Protein AF-A0A6A5SY72-F1 (afdb_monomer_lite)

Organism: NCBI:txid706981

Structure (mmCIF, N/CA/C/O backbone):
data_AF-A0A6A5SY72-F1
#
_entry.id   AF-A0A6A5SY72-F1
#
loop_
_atom_site.group_PDB
_atom_site.id
_atom_site.type_symbol
_atom_site.label_atom_id
_atom_site.label_alt_id
_atom_site.label_comp_id
_atom_site.label_asym_id
_atom_site.label_entity_id
_atom_site.label_seq_id
_atom_site.pdbx_PDB_ins_code
_atom_site.Cartn_x
_atom_site.Cartn_y
_atom_site.Cartn_z
_atom_site.occupancy
_atom_site.B_iso_or_equiv
_atom_site.auth_seq_id
_atom_site.auth_comp_id
_atom_site.auth_asym_id
_atom_site.auth_atom_id
_atom_site.pdbx_PDB_model_num
ATOM 1 N N . MET A 1 1 ? 0.300 4.080 -39.541 1.00 48.34 1 MET A N 1
ATOM 2 C CA . MET A 1 1 ? 0.220 3.244 -38.324 1.00 48.34 1 MET A CA 1
ATOM 3 C C . MET A 1 1 ? 1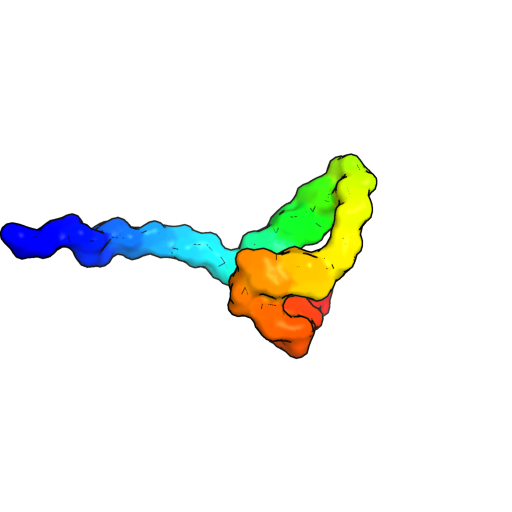.294 3.713 -37.359 1.00 48.34 1 MET A C 1
ATOM 5 O O . MET A 1 1 ? 2.383 4.007 -37.825 1.00 48.34 1 MET A O 1
ATOM 9 N N . ALA A 1 2 ? 0.955 3.738 -36.065 1.00 45.66 2 ALA A N 1
ATOM 10 C CA . ALA A 1 2 ? 1.807 4.023 -34.905 1.00 45.66 2 ALA A CA 1
ATOM 11 C C . ALA A 1 2 ? 2.167 5.498 -34.632 1.00 45.66 2 ALA A C 1
ATOM 13 O O . ALA A 1 2 ? 3.305 5.909 -34.795 1.00 45.66 2 ALA A O 1
ATOM 14 N N . ASP A 1 3 ? 1.198 6.234 -34.078 1.00 45.06 3 ASP A N 1
ATOM 15 C CA . ASP A 1 3 ? 1.446 7.424 -33.239 1.00 45.06 3 ASP A CA 1
ATOM 16 C C . ASP A 1 3 ? 0.981 7.177 -31.783 1.00 45.06 3 ASP A C 1
ATOM 18 O O . ASP A 1 3 ? 0.556 8.059 -31.044 1.00 45.06 3 ASP A O 1
ATOM 22 N N . CYS A 1 4 ? 1.016 5.909 -31.357 1.00 50.47 4 CYS A N 1
ATOM 23 C CA . CYS A 1 4 ? 0.529 5.464 -30.047 1.00 50.47 4 CYS A CA 1
ATOM 24 C C . CYS A 1 4 ? 1.596 5.580 -28.941 1.00 50.47 4 CYS A C 1
ATOM 26 O O . CYS A 1 4 ? 1.307 5.305 -27.779 1.00 50.47 4 CYS A O 1
ATOM 28 N N . ILE A 1 5 ? 2.837 5.933 -29.297 1.00 52.69 5 ILE A N 1
ATOM 29 C CA . ILE A 1 5 ? 4.016 5.809 -28.422 1.00 52.69 5 ILE A CA 1
ATOM 30 C C . ILE A 1 5 ? 4.207 7.058 -27.538 1.00 52.69 5 ILE A C 1
ATOM 32 O O . ILE A 1 5 ? 4.823 6.977 -26.480 1.00 52.69 5 ILE A O 1
ATOM 36 N N . ASN A 1 6 ? 3.593 8.193 -27.890 1.00 45.28 6 ASN A N 1
ATOM 37 C CA . ASN A 1 6 ? 3.740 9.453 -27.146 1.00 45.28 6 ASN A CA 1
ATOM 38 C C . ASN A 1 6 ? 2.782 9.616 -25.959 1.00 45.28 6 ASN A C 1
ATOM 40 O O . ASN A 1 6 ? 2.860 10.601 -25.229 1.00 45.28 6 ASN A O 1
ATOM 44 N N . ARG A 1 7 ? 1.912 8.636 -25.692 1.00 46.66 7 ARG A N 1
ATOM 45 C CA . ARG A 1 7 ? 1.139 8.593 -24.447 1.00 46.66 7 ARG A CA 1
ATOM 46 C C . ARG A 1 7 ? 1.965 7.901 -23.366 1.00 46.66 7 ARG A C 1
ATOM 48 O O . ARG A 1 7 ? 1.529 6.924 -22.761 1.00 46.66 7 ARG A O 1
ATOM 55 N N . ALA A 1 8 ? 3.165 8.419 -23.108 1.00 49.12 8 ALA A N 1
ATOM 56 C CA . ALA A 1 8 ? 3.832 8.206 -21.836 1.00 49.12 8 ALA A CA 1
ATOM 57 C C . ALA A 1 8 ? 2.955 8.879 -20.774 1.00 49.12 8 ALA A C 1
ATOM 59 O O . ALA A 1 8 ? 3.180 10.014 -20.367 1.00 49.12 8 ALA A O 1
ATOM 60 N N . HIS A 1 9 ? 1.877 8.190 -20.385 1.00 53.69 9 HIS A N 1
ATOM 61 C CA . HIS A 1 9 ? 1.177 8.425 -19.139 1.00 53.69 9 HIS A CA 1
ATOM 62 C C . HIS A 1 9 ? 2.281 8.607 -18.109 1.00 53.69 9 HIS A C 1
ATOM 64 O O . HIS A 1 9 ? 3.050 7.670 -17.894 1.00 53.69 9 HIS A O 1
ATOM 70 N N . HIS A 1 10 ? 2.416 9.808 -17.546 1.00 55.72 10 HIS A N 1
ATOM 71 C CA . HIS A 1 10 ? 3.281 10.057 -16.403 1.00 55.72 10 HIS A CA 1
ATOM 72 C C . HIS A 1 10 ? 2.783 9.146 -15.285 1.00 55.72 10 HIS A C 1
ATOM 74 O O . HIS A 1 10 ? 1.901 9.510 -14.509 1.00 55.72 10 HIS A O 1
ATOM 80 N N . ALA A 1 11 ? 3.242 7.897 -15.301 1.00 64.75 11 ALA A N 1
ATOM 81 C CA . ALA A 1 11 ? 2.734 6.858 -14.445 1.00 64.75 11 ALA A CA 1
ATOM 82 C C . ALA A 1 11 ? 3.078 7.314 -13.041 1.00 64.75 11 ALA A C 1
ATOM 84 O O . ALA A 1 11 ? 4.256 7.443 -12.704 1.00 64.75 11 ALA A O 1
ATOM 85 N N . THR A 1 12 ? 2.049 7.627 -12.252 1.00 71.56 12 THR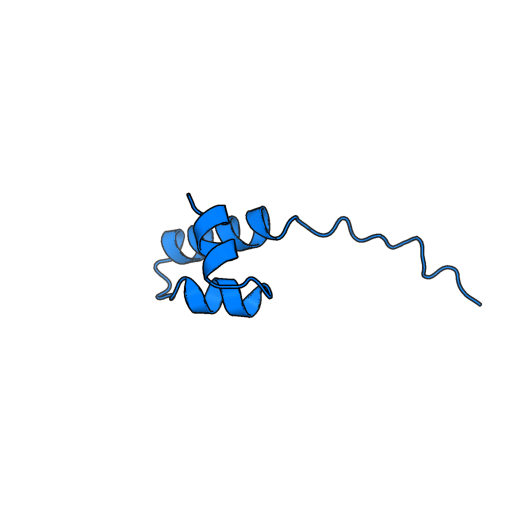 A N 1
ATOM 86 C CA . THR A 1 12 ? 2.242 8.042 -10.871 1.00 71.56 12 THR A CA 1
ATOM 87 C C . THR A 1 12 ? 3.145 7.004 -10.208 1.00 71.56 12 THR A C 1
ATOM 89 O O . THR A 1 12 ? 2.807 5.812 -10.249 1.00 71.56 12 THR A O 1
ATOM 92 N N . PRO A 1 13 ? 4.296 7.414 -9.642 1.00 87.94 13 PRO A N 1
ATOM 93 C CA . PRO A 1 13 ? 5.226 6.489 -9.020 1.00 87.94 13 PRO A CA 1
ATOM 94 C C . PRO A 1 13 ? 4.493 5.550 -8.064 1.00 87.94 13 PRO A C 1
ATOM 96 O O . PRO A 1 13 ? 3.653 5.995 -7.277 1.00 87.94 13 PRO A O 1
ATOM 99 N N . LYS A 1 14 ? 4.815 4.250 -8.109 1.00 89.25 14 LYS A N 1
ATOM 100 C CA . LYS A 1 14 ? 4.146 3.222 -7.287 1.00 89.25 14 LYS A CA 1
ATOM 101 C C . LYS A 1 14 ? 4.092 3.607 -5.804 1.00 89.25 14 LYS A C 1
ATOM 103 O O . LYS A 1 14 ? 3.074 3.379 -5.164 1.00 89.25 14 LYS A O 1
ATOM 108 N N . LYS A 1 15 ? 5.140 4.269 -5.297 1.00 91.00 15 LYS A N 1
ATOM 109 C CA . LYS A 1 15 ? 5.193 4.808 -3.931 1.00 91.00 15 LYS A CA 1
ATOM 110 C C . LYS A 1 15 ? 4.027 5.756 -3.632 1.00 91.00 15 LYS A C 1
ATOM 112 O O . LYS A 1 15 ? 3.325 5.547 -2.655 1.00 91.00 15 LYS A O 1
ATOM 117 N N . ILE A 1 16 ? 3.786 6.751 -4.488 1.00 92.62 16 ILE A N 1
ATOM 118 C CA . ILE A 1 16 ? 2.718 7.743 -4.284 1.00 92.62 16 ILE A CA 1
ATOM 119 C C . ILE A 1 16 ? 1.344 7.068 -4.336 1.00 92.62 16 ILE A C 1
ATOM 121 O O . ILE A 1 16 ? 0.490 7.361 -3.506 1.00 92.62 16 ILE A O 1
ATOM 125 N N . ARG A 1 17 ? 1.144 6.113 -5.255 1.00 92.31 17 ARG A N 1
ATOM 126 C CA . ARG A 1 17 ? -0.112 5.348 -5.342 1.00 92.31 17 ARG A CA 1
ATOM 127 C C . ARG A 1 17 ? -0.380 4.529 -4.080 1.00 92.31 17 ARG A C 1
ATOM 129 O O . ARG A 1 17 ? -1.494 4.548 -3.571 1.00 92.31 17 ARG A O 1
ATOM 136 N N . VAL A 1 18 ? 0.637 3.824 -3.582 1.00 94.06 18 VAL 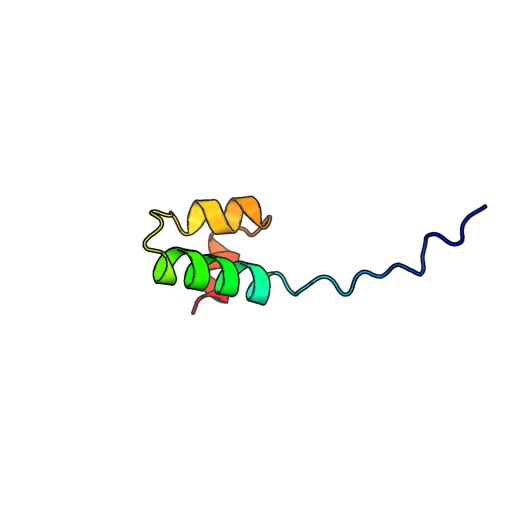A N 1
ATOM 137 C CA . VAL A 1 18 ? 0.535 3.003 -2.367 1.00 94.06 18 VAL A CA 1
ATOM 138 C C . VAL A 1 18 ? 0.279 3.876 -1.139 1.00 94.06 18 VAL A C 1
ATOM 140 O O . VAL A 1 18 ? -0.659 3.599 -0.396 1.00 94.06 18 VAL A O 1
ATOM 143 N N . CYS A 1 19 ? 1.061 4.942 -0.938 1.00 94.38 19 CYS A N 1
ATOM 144 C CA . CYS A 1 19 ? 0.885 5.833 0.211 1.00 94.38 19 CYS A CA 1
ATOM 145 C C . CYS A 1 19 ? -0.478 6.532 0.178 1.00 94.38 19 CYS A C 1
ATOM 147 O O . CYS A 1 19 ? -1.213 6.461 1.159 1.00 94.38 19 CYS A O 1
ATOM 149 N N . GLY A 1 20 ? -0.860 7.105 -0.968 1.00 94.75 20 GLY A N 1
ATOM 150 C CA . GLY A 1 20 ? -2.142 7.793 -1.117 1.00 94.75 20 GLY A CA 1
ATOM 151 C C . GLY A 1 20 ? -3.342 6.867 -0.910 1.00 94.75 20 GLY A C 1
ATOM 152 O O . GLY A 1 20 ? -4.308 7.255 -0.262 1.00 94.75 20 GLY A O 1
ATOM 153 N N . ALA A 1 21 ? -3.276 5.618 -1.385 1.00 94.75 21 ALA A N 1
ATOM 154 C CA . ALA A 1 21 ? -4.335 4.637 -1.146 1.00 94.75 21 ALA A CA 1
ATOM 155 C C . ALA A 1 21 ? -4.486 4.298 0.348 1.00 94.75 21 ALA A C 1
ATOM 157 O O . ALA A 1 21 ? -5.607 4.233 0.851 1.00 94.75 21 ALA A O 1
ATOM 158 N N . ILE A 1 22 ? -3.371 4.116 1.065 1.00 95.31 22 ILE A N 1
ATOM 159 C CA . ILE A 1 22 ? -3.382 3.849 2.512 1.00 95.31 22 ILE A CA 1
ATOM 160 C C . ILE A 1 22 ? -3.939 5.054 3.278 1.00 95.31 22 ILE A C 1
ATOM 162 O O . ILE A 1 22 ? -4.779 4.883 4.161 1.00 95.31 22 ILE A O 1
ATOM 166 N N . GLU A 1 23 ? -3.485 6.267 2.959 1.00 96.25 23 GLU A N 1
ATOM 167 C CA . GLU A 1 23 ? -3.964 7.503 3.591 1.00 96.25 23 GLU A CA 1
ATOM 168 C C . GLU A 1 23 ? -5.461 7.704 3.370 1.00 96.25 23 GLU A C 1
ATOM 170 O O . GLU A 1 23 ? -6.191 7.958 4.327 1.00 96.25 23 GLU A O 1
ATOM 175 N N . TYR A 1 24 ? -5.928 7.500 2.137 1.00 96.81 24 TYR A N 1
ATOM 176 C CA . TYR A 1 24 ? -7.340 7.578 1.787 1.00 96.81 24 TYR A CA 1
ATOM 177 C C . TYR A 1 24 ? -8.180 6.585 2.597 1.00 96.81 24 TYR A C 1
ATOM 179 O O . TYR A 1 24 ? -9.135 6.975 3.268 1.00 96.81 24 TYR A O 1
ATOM 187 N N . MET A 1 25 ? -7.808 5.302 2.601 1.00 96.81 25 MET A N 1
ATOM 188 C CA . MET A 1 25 ? -8.573 4.285 3.327 1.00 96.81 25 MET A CA 1
ATOM 189 C C . MET A 1 25 ? -8.581 4.540 4.836 1.00 96.81 25 MET A C 1
ATOM 191 O O . MET A 1 25 ? -9.618 4.368 5.472 1.00 96.81 25 MET A O 1
ATOM 195 N N . LYS A 1 26 ? -7.469 5.018 5.409 1.00 96.12 26 LYS A N 1
ATOM 196 C CA . LYS A 1 26 ? -7.419 5.441 6.817 1.00 96.12 26 LYS A CA 1
ATOM 197 C C . LYS A 1 26 ? -8.348 6.618 7.103 1.00 96.12 26 LYS A C 1
ATOM 199 O O . LYS A 1 26 ? -9.096 6.557 8.072 1.00 96.12 26 LYS A O 1
ATOM 204 N N . ALA A 1 27 ? -8.308 7.662 6.276 1.00 97.75 27 ALA A N 1
ATOM 205 C CA . ALA A 1 27 ? -9.129 8.859 6.456 1.00 97.75 27 ALA A CA 1
ATOM 206 C C . ALA A 1 27 ? -10.632 8.548 6.400 1.00 97.75 27 ALA A C 1
ATOM 208 O O . ALA A 1 27 ? -11.419 9.155 7.121 1.00 97.75 27 ALA A O 1
ATOM 209 N N . HIS A 1 28 ? -11.020 7.568 5.583 1.00 97.56 28 HIS A N 1
ATOM 210 C CA . HIS A 1 28 ? -12.406 7.131 5.434 1.00 97.56 28 HIS A CA 1
ATOM 211 C C . HIS A 1 28 ? -12.802 5.962 6.351 1.00 97.56 28 HIS A C 1
ATOM 213 O O . HIS A 1 28 ? -13.924 5.471 6.252 1.00 97.56 28 HIS A O 1
ATOM 219 N N . GLY A 1 29 ? -11.908 5.496 7.232 1.00 96.50 29 GLY A N 1
ATOM 220 C CA . GLY A 1 29 ? -12.185 4.371 8.131 1.00 96.50 29 GLY A CA 1
ATOM 221 C C . GLY A 1 29 ? -12.451 3.046 7.408 1.00 96.50 29 GLY A C 1
ATOM 222 O O . GLY A 1 29 ? -13.106 2.168 7.962 1.00 96.50 29 GLY A O 1
ATOM 223 N N . ILE A 1 30 ? -11.965 2.897 6.173 1.00 96.12 30 ILE A N 1
ATOM 224 C CA . ILE A 1 30 ? -12.141 1.689 5.367 1.00 96.12 30 ILE A CA 1
ATOM 225 C C . ILE A 1 30 ? -11.179 0.61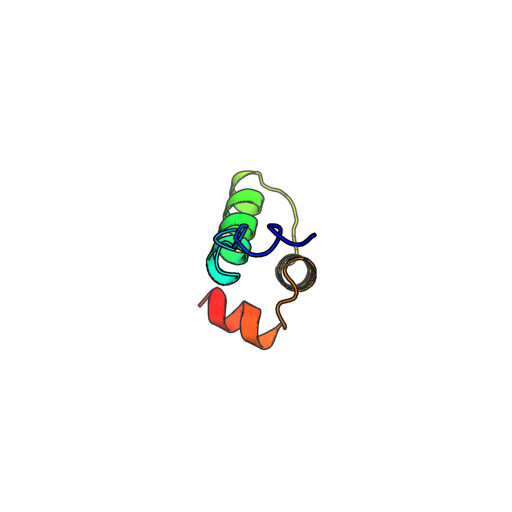9 5.901 1.00 96.12 30 ILE A C 1
ATOM 227 O O . ILE A 1 30 ? -9.960 0.838 5.879 1.00 96.12 30 ILE A O 1
ATOM 231 N N . PRO A 1 31 ? -11.678 -0.542 6.365 1.00 95.81 31 PRO A N 1
ATOM 232 C CA . PRO A 1 31 ? -10.820 -1.653 6.751 1.00 95.81 31 PRO A CA 1
ATOM 233 C C . PRO A 1 31 ? -9.976 -2.104 5.557 1.00 95.81 31 PRO A C 1
ATOM 235 O O . PRO A 1 31 ? -10.506 -2.386 4.486 1.00 95.81 31 PRO A O 1
ATOM 238 N N . HIS A 1 32 ? -8.659 -2.158 5.735 1.00 93.75 32 HIS A N 1
ATOM 239 C CA . HIS A 1 32 ? -7.734 -2.572 4.686 1.00 93.75 32 HIS A CA 1
ATOM 240 C C . HIS A 1 32 ? -6.505 -3.256 5.280 1.00 93.75 32 HIS A C 1
ATOM 242 O O . HIS A 1 32 ? -5.989 -2.846 6.323 1.00 93.75 32 HIS A O 1
ATOM 248 N N . SER A 1 33 ? -6.004 -4.271 4.579 1.00 95.19 33 SER A N 1
ATOM 249 C CA . SER A 1 33 ? -4.660 -4.803 4.786 1.00 95.19 33 SER A CA 1
ATOM 250 C C . SER A 1 33 ? -3.679 -4.049 3.885 1.00 95.19 33 SER A C 1
ATOM 252 O O . SER A 1 33 ? -3.982 -3.705 2.742 1.00 95.19 33 SER A O 1
ATOM 254 N N . LYS A 1 34 ? -2.471 -3.779 4.392 1.00 93.75 34 LYS A N 1
ATO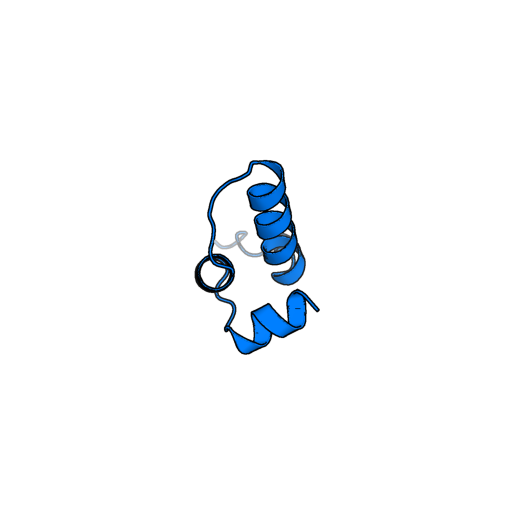M 255 C CA . LYS A 1 34 ? -1.412 -3.147 3.587 1.00 93.75 34 LYS A CA 1
ATOM 256 C C . LYS A 1 34 ? -0.961 -4.073 2.457 1.00 93.75 34 LYS A C 1
ATOM 258 O O . LYS A 1 34 ? -0.612 -3.599 1.380 1.00 93.75 34 LYS A O 1
ATOM 263 N N . GLU A 1 35 ? -0.996 -5.378 2.697 1.00 94.88 35 GLU A N 1
ATOM 264 C CA . GLU A 1 35 ? -0.645 -6.423 1.743 1.00 94.88 35 GLU A CA 1
ATOM 265 C C . GLU A 1 35 ? -1.585 -6.411 0.531 1.00 94.88 35 GLU A C 1
ATOM 267 O O . GLU A 1 35 ? -1.101 -6.490 -0.600 1.00 94.88 35 GLU A O 1
ATOM 272 N N . ASP A 1 36 ? -2.886 -6.196 0.743 1.00 94.38 36 ASP A N 1
ATOM 273 C CA . ASP A 1 36 ? -3.865 -6.052 -0.344 1.00 9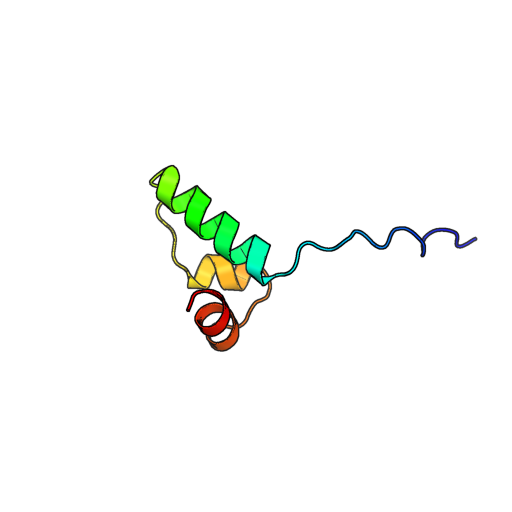4.38 36 ASP A CA 1
ATOM 274 C C . ASP A 1 36 ? -3.569 -4.820 -1.207 1.00 94.38 36 ASP A C 1
ATOM 276 O O . ASP A 1 36 ? -3.573 -4.888 -2.439 1.00 94.38 36 ASP A O 1
ATOM 280 N N . VAL A 1 37 ? -3.217 -3.694 -0.573 1.00 94.62 37 VAL A N 1
ATOM 281 C CA . VAL A 1 37 ? -2.822 -2.467 -1.286 1.00 94.62 37 VAL A CA 1
ATOM 282 C C . VAL A 1 37 ? -1.545 -2.687 -2.101 1.00 94.62 37 VAL A C 1
ATOM 284 O O . VAL A 1 37 ? -1.424 -2.178 -3.223 1.00 94.62 37 VAL A O 1
ATOM 287 N N . PHE A 1 38 ? -0.587 -3.447 -1.570 1.00 95.19 38 PHE A N 1
ATOM 288 C CA . PHE A 1 38 ? 0.637 -3.791 -2.292 1.00 95.19 38 PHE A CA 1
ATOM 289 C C . PHE A 1 38 ? 0.344 -4.706 -3.483 1.00 95.19 38 PHE A C 1
ATOM 291 O O . PHE A 1 38 ? 0.819 -4.428 -4.588 1.00 95.19 38 PHE A O 1
ATOM 298 N N . CYS A 1 39 ? -0.482 -5.737 -3.286 1.00 93.81 39 CYS A N 1
ATOM 299 C CA . CYS A 1 39 ? -0.907 -6.660 -4.335 1.00 93.81 39 CYS A CA 1
ATOM 300 C C . CYS A 1 39 ? -1.593 -5.908 -5.486 1.00 93.81 39 CYS A C 1
ATOM 302 O O . CYS A 1 39 ? -1.173 -6.027 -6.639 1.00 93.81 39 CYS A O 1
ATOM 304 N N . PHE A 1 40 ? -2.547 -5.028 -5.162 1.00 93.31 40 PHE A N 1
ATOM 305 C CA . PHE A 1 40 ? -3.262 -4.196 -6.134 1.00 93.31 40 PHE A CA 1
ATOM 306 C C . PHE A 1 40 ? -2.331 -3.297 -6.964 1.00 93.31 40 PHE A C 1
ATOM 308 O O . PHE A 1 40 ? -2.561 -3.067 -8.150 1.00 93.31 40 PHE A O 1
ATOM 315 N N . ASN A 1 41 ? -1.247 -2.797 -6.364 1.00 91.94 41 ASN A N 1
ATOM 316 C CA . ASN A 1 41 ? -0.272 -1.947 -7.051 1.00 91.94 41 ASN A CA 1
ATOM 317 C C . ASN A 1 41 ? 0.893 -2.730 -7.690 1.00 91.94 41 ASN A C 1
ATOM 319 O O . ASN A 1 41 ? 1.858 -2.113 -8.159 1.00 91.94 41 ASN A O 1
ATOM 323 N N . ALA A 1 42 ? 0.818 -4.066 -7.729 1.00 93.75 42 ALA A N 1
ATOM 324 C CA . ALA A 1 42 ? 1.892 -4.945 -8.193 1.00 93.75 42 ALA A CA 1
ATOM 325 C C . ALA A 1 42 ? 3.239 -4.594 -7.528 1.00 93.75 42 ALA A C 1
ATOM 327 O O . ALA A 1 42 ? 4.254 -4.339 -8.195 1.00 93.75 42 ALA A O 1
ATOM 328 N N . VAL A 1 43 ? 3.207 -4.495 -6.199 1.00 92.38 43 VAL A N 1
ATOM 329 C CA . VAL A 1 43 ? 4.343 -4.226 -5.314 1.00 92.38 43 VAL A CA 1
ATOM 330 C C . VAL A 1 43 ? 4.528 -5.442 -4.409 1.00 92.38 43 VAL A C 1
ATOM 332 O O . VAL A 1 43 ? 3.576 -5.925 -3.804 1.00 92.38 43 VAL A O 1
ATOM 335 N N . SER A 1 44 ? 5.755 -5.957 -4.305 1.00 93.75 44 SER A N 1
ATOM 336 C CA . SER A 1 44 ? 6.030 -7.065 -3.382 1.00 93.75 44 SER A CA 1
ATOM 337 C C . SER A 1 44 ? 5.960 -6.596 -1.930 1.00 93.75 44 SER A C 1
ATOM 339 O O . SER A 1 44 ? 6.238 -5.435 -1.638 1.00 93.75 44 SER A O 1
ATOM 341 N N . HIS A 1 45 ? 5.678 -7.497 -0.987 1.00 92.75 45 HIS A N 1
ATOM 342 C CA . HIS A 1 45 ? 5.597 -7.142 0.435 1.00 92.75 45 HIS A CA 1
ATOM 343 C C . HIS A 1 45 ? 6.863 -6.423 0.950 1.00 92.75 45 HIS A C 1
ATOM 345 O O . HIS A 1 45 ? 6.771 -5.419 1.657 1.00 92.75 45 HIS A O 1
ATOM 351 N N . ARG A 1 46 ? 8.058 -6.869 0.529 1.00 94.25 46 ARG A N 1
ATOM 352 C CA . ARG A 1 46 ? 9.336 -6.232 0.894 1.00 94.25 46 ARG A CA 1
ATOM 353 C C . ARG A 1 46 ? 9.463 -4.815 0.323 1.00 94.25 46 ARG A C 1
ATOM 355 O O . ARG A 1 46 ? 9.894 -3.916 1.039 1.00 94.25 46 ARG A O 1
ATOM 362 N N . GLN A 1 47 ? 9.086 -4.615 -0.940 1.00 92.81 47 GLN A N 1
ATOM 363 C CA . GLN A 1 47 ? 9.093 -3.291 -1.570 1.00 92.81 47 GLN A CA 1
ATOM 364 C C . GLN A 1 47 ? 8.051 -2.364 -0.939 1.00 92.81 47 GLN A C 1
ATOM 366 O O . GLN A 1 47 ? 8.363 -1.215 -0.650 1.00 92.81 47 GLN A O 1
ATOM 371 N N . GLY A 1 48 ? 6.843 -2.869 -0.684 1.00 93.12 48 GLY A N 1
ATOM 372 C CA . GLY A 1 48 ? 5.748 -2.117 -0.077 1.00 93.12 48 GLY A CA 1
ATOM 373 C C . GLY A 1 48 ? 6.123 -1.616 1.309 1.00 93.12 48 GLY A C 1
ATOM 374 O O . GLY A 1 48 ? 5.994 -0.426 1.577 1.00 93.12 48 GLY A O 1
ATOM 375 N N . ARG A 1 49 ? 6.712 -2.485 2.142 1.00 92.31 49 ARG A N 1
ATOM 376 C CA . ARG A 1 49 ? 7.291 -2.094 3.435 1.00 92.31 49 ARG A CA 1
ATOM 377 C C . ARG A 1 49 ? 8.326 -0.980 3.299 1.00 92.31 49 ARG A C 1
ATOM 379 O O . ARG A 1 49 ? 8.225 -0.003 4.020 1.00 92.31 49 ARG A O 1
ATOM 386 N N . ALA A 1 50 ? 9.265 -1.084 2.360 1.00 92.56 50 ALA A N 1
ATOM 387 C CA . ALA A 1 50 ? 10.272 -0.041 2.138 1.00 92.56 50 ALA A CA 1
ATOM 388 C C . ALA A 1 50 ? 9.686 1.294 1.634 1.00 92.56 50 ALA A C 1
ATOM 390 O O . ALA A 1 50 ? 10.304 2.337 1.812 1.00 92.56 50 ALA A O 1
ATOM 391 N N . MET A 1 51 ? 8.510 1.278 0.997 1.00 91.44 51 MET A N 1
ATOM 392 C CA . MET A 1 51 ? 7.834 2.489 0.519 1.00 91.44 51 MET A CA 1
ATOM 393 C C . MET A 1 51 ? 7.101 3.254 1.625 1.00 91.44 51 MET A C 1
ATOM 395 O O . MET A 1 51 ? 6.937 4.464 1.483 1.00 91.44 51 MET A O 1
ATOM 399 N N . ILE A 1 52 ? 6.652 2.559 2.675 1.00 87.25 52 ILE A N 1
ATOM 400 C CA . ILE A 1 52 ? 5.855 3.120 3.782 1.00 87.25 52 ILE A CA 1
ATOM 401 C C . ILE A 1 52 ? 6.668 3.390 5.061 1.00 87.25 52 ILE A C 1
ATOM 403 O O . ILE A 1 52 ? 6.066 3.703 6.089 1.00 87.25 52 ILE A O 1
ATOM 407 N N . ILE A 1 53 ? 7.990 3.188 5.011 1.00 77.62 53 ILE A N 1
ATOM 408 C CA . ILE A 1 53 ? 8.948 3.590 6.055 1.00 77.62 53 ILE A CA 1
ATOM 409 C C . ILE A 1 53 ? 9.289 5.069 5.883 1.00 77.62 53 ILE A C 1
ATOM 411 O O . ILE A 1 53 ? 9.424 5.511 4.715 1.00 77.62 53 ILE A O 1
#

Secondary structure (DSSP, 8-state):
----TT-------HHHHHHHHHHHHHHTT----HHHHHHHTT--HHHHHHH--

Radius of gyration: 14.26 Å; chains: 1; bounding box: 23×17×46 Å

Foldseek 3Di:
DDPPPPPPPVPPPLLCQLVVVVVVCVVVVNDDDSCVSCVVSVHDPVRSVVSVD

Sequence (53 aa):
MADCINRAHHATPKKIRVCGAIEYMKAHGIPHSKEDVFCFNAVSHRQGRAMII

pLDDT: mean 84.15, std 17.82, range [45.06, 97.75]